Protein AF-A0A526XTM2-F1 (afdb_monomer_lite)

pLDDT: mean 96.22, std 3.72, range [73.56, 98.88]

Radius of gyration: 14.67 Å; chains: 1; bounding box: 30×28×44 Å

Secondary structure (DSSP, 8-state):
-HHHHH-S--TT-EEEEE---TTTHHHHHHHHHHTT-EEEEE-TT-TTHHHHHTT-SEEEE-S--TT-B-GGGSPTT-EEEE---EEEE-GGG-TT-EEEE-SB---

Foldseek 3Di:
DVCVLPNQQLAAFEEEQEDDDPVPRVVVQVVSVVSNYNYDYHYPPDPPQLCSLLRGLEYEYDHQAFQQAEPSSHHVNHHYHFPHWYWDDDCVVPPPDIDTGTNHPDD

Sequence (107 aa):
LIERVRGKDLSGLNAVVVGRSNIVGKPMANLLLAANCTVTIAHSRTKDLAALARTADILVAAVGRPEMVRGDWIKPGATVIDVGINRIAAPEKGEGKTRLVGDVAYA

Structure (mmCIF, N/CA/C/O backbone):
data_AF-A0A526XTM2-F1
#
_entry.id   AF-A0A526XTM2-F1
#
loop_
_atom_site.group_PDB
_atom_site.id
_atom_site.type_symbol
_atom_site.label_atom_id
_atom_site.label_alt_id
_atom_site.label_comp_id
_atom_site.label_asym_id
_atom_site.label_entity_id
_atom_site.label_seq_id
_atom_site.pdbx_PDB_ins_code
_atom_site.Cartn_x
_atom_site.Cartn_y
_atom_site.Cartn_z
_atom_site.occupancy
_atom_site.B_iso_or_equiv
_atom_site.auth_seq_id
_atom_site.auth_comp_id
_atom_site.auth_asym_id
_atom_site.auth_atom_id
_atom_site.pdbx_PDB_model_num
ATOM 1 N N . LEU A 1 1 ? -5.872 13.242 -1.719 1.00 81.88 1 LEU A N 1
ATOM 2 C CA . LEU A 1 1 ? -6.368 12.328 -2.780 1.00 81.88 1 LEU A CA 1
ATOM 3 C C . LEU A 1 1 ? -7.390 11.350 -2.214 1.00 81.88 1 LEU A C 1
ATOM 5 O O . LEU A 1 1 ? -8.528 11.398 -2.649 1.00 81.88 1 LEU A O 1
ATOM 9 N N . ILE A 1 2 ? -7.011 10.540 -1.220 1.00 87.50 2 ILE A N 1
ATOM 10 C CA . ILE A 1 2 ? -7.882 9.532 -0.587 1.00 87.50 2 ILE A CA 1
ATOM 11 C C . ILE A 1 2 ? -9.204 10.138 -0.105 1.00 87.50 2 ILE A C 1
ATOM 13 O O . ILE A 1 2 ? -10.267 9.640 -0.458 1.00 87.50 2 ILE A O 1
ATOM 17 N N . GLU A 1 3 ? -9.142 11.267 0.604 1.00 88.50 3 GLU A N 1
ATOM 18 C CA . GLU A 1 3 ? -10.331 11.950 1.132 1.00 88.50 3 GLU A CA 1
ATOM 19 C C . GLU A 1 3 ? -11.328 12.386 0.050 1.00 88.50 3 GLU A C 1
ATOM 21 O O . GLU A 1 3 ? -12.527 12.460 0.294 1.00 88.50 3 GLU A O 1
ATOM 26 N N . ARG A 1 4 ? -10.854 12.655 -1.175 1.00 90.31 4 ARG A N 1
ATOM 27 C CA . ARG A 1 4 ? -11.739 13.015 -2.295 1.00 90.31 4 ARG A CA 1
ATOM 28 C C . ARG A 1 4 ? -12.551 11.818 -2.792 1.00 90.31 4 ARG A C 1
ATOM 30 O O . ARG A 1 4 ? -13.615 12.022 -3.356 1.00 90.31 4 ARG A O 1
ATOM 37 N N . VAL A 1 5 ? -12.042 10.600 -2.602 1.00 89.38 5 VAL A N 1
ATOM 38 C CA . VAL A 1 5 ? -12.681 9.349 -3.042 1.00 89.38 5 VAL A CA 1
ATOM 39 C C . VAL A 1 5 ? -13.528 8.736 -1.924 1.00 89.38 5 VAL A C 1
ATOM 41 O O . VAL A 1 5 ? -14.593 8.194 -2.191 1.00 89.38 5 VAL A O 1
ATOM 44 N N . ARG A 1 6 ? -13.061 8.809 -0.672 1.00 88.31 6 ARG A N 1
ATOM 45 C CA . ARG A 1 6 ? -13.674 8.123 0.482 1.00 88.31 6 ARG A CA 1
ATOM 46 C C . ARG A 1 6 ? -14.415 9.048 1.452 1.00 88.31 6 ARG A C 1
ATOM 48 O O . ARG A 1 6 ? -15.111 8.547 2.325 1.00 88.31 6 ARG A O 1
ATOM 55 N N . GLY A 1 7 ? -14.293 10.365 1.294 1.00 90.12 7 GLY A N 1
ATOM 56 C CA . GLY A 1 7 ? -14.773 11.353 2.261 1.00 90.12 7 GLY A CA 1
ATOM 57 C C . GLY A 1 7 ? -13.680 11.795 3.239 1.00 90.12 7 GLY A C 1
ATOM 58 O O . GLY A 1 7 ? -12.593 11.224 3.283 1.00 90.12 7 GLY A O 1
ATOM 59 N N . LYS A 1 8 ? -13.960 12.855 4.007 1.00 88.38 8 LYS A N 1
ATOM 60 C CA . LYS A 1 8 ? -12.985 13.463 4.933 1.00 88.38 8 LYS A CA 1
ATOM 61 C C . LYS A 1 8 ? -12.644 12.583 6.136 1.00 88.38 8 LYS A C 1
ATOM 63 O O . LYS A 1 8 ? -11.572 12.746 6.703 1.00 88.38 8 LYS A O 1
ATOM 68 N N . ASP A 1 9 ? -13.554 11.699 6.534 1.00 94.25 9 ASP A N 1
ATOM 69 C CA . ASP A 1 9 ? -13.335 10.799 7.658 1.00 94.25 9 ASP A CA 1
ATOM 70 C C . ASP A 1 9 ? -12.812 9.449 7.159 1.00 94.25 9 ASP A C 1
ATOM 72 O O . ASP A 1 9 ? -13.499 8.728 6.435 1.00 94.25 9 ASP A O 1
ATOM 76 N N . LEU A 1 10 ? -11.571 9.134 7.530 1.00 97.19 10 LEU A N 1
ATOM 77 C CA . LEU A 1 10 ? -10.915 7.860 7.229 1.00 97.19 10 LEU A CA 1
ATOM 78 C C . LEU A 1 10 ? -10.822 6.958 8.469 1.00 97.19 10 LEU A C 1
ATOM 80 O O . LEU A 1 10 ? -10.187 5.901 8.415 1.00 97.19 10 LEU A O 1
ATOM 84 N N . SER A 1 11 ? -11.443 7.365 9.578 1.00 98.00 11 SER A N 1
ATOM 85 C CA . SER A 1 11 ? -11.347 6.672 10.856 1.00 98.00 11 SER A CA 1
ATOM 86 C C . SER A 1 11 ? -11.851 5.234 10.748 1.00 98.00 11 SER A C 1
ATOM 88 O O . SER A 1 11 ? -12.894 4.955 10.158 1.00 98.00 11 SER A O 1
ATOM 90 N N . GLY A 1 12 ? -11.093 4.298 11.320 1.00 97.44 12 GLY A N 1
ATOM 91 C CA . GLY A 1 12 ? -11.455 2.880 11.368 1.00 97.44 12 GLY A CA 1
ATOM 92 C C . GLY A 1 12 ? -11.235 2.098 10.070 1.00 97.44 12 GLY A C 1
ATOM 93 O O . GLY A 1 12 ? -11.333 0.872 10.100 1.00 97.44 12 GLY A O 1
ATOM 94 N N . LEU A 1 13 ? -10.886 2.747 8.952 1.00 98.25 13 LEU A N 1
ATOM 95 C CA . LEU A 1 13 ? -10.557 2.030 7.718 1.00 98.25 13 LEU A CA 1
ATOM 96 C C . LEU A 1 13 ? -9.278 1.207 7.879 1.00 98.25 13 LEU A C 1
ATOM 98 O O . LEU A 1 13 ? -8.304 1.661 8.487 1.00 98.25 13 LEU A O 1
ATOM 102 N N . ASN A 1 14 ? -9.264 0.010 7.292 1.00 98.69 14 ASN A N 1
ATOM 103 C CA . ASN A 1 14 ? -8.074 -0.827 7.250 1.00 98.69 14 ASN A CA 1
ATOM 104 C C . ASN A 1 14 ? -7.180 -0.406 6.077 1.00 98.69 14 ASN A C 1
ATOM 106 O O . ASN A 1 14 ? -7.531 -0.599 4.909 1.00 98.69 14 ASN A O 1
ATOM 110 N N . ALA A 1 15 ? -6.014 0.157 6.378 1.00 98.69 15 ALA A N 1
ATOM 111 C CA . ALA A 1 15 ? -5.041 0.582 5.388 1.00 98.69 15 ALA A CA 1
ATOM 112 C C . ALA A 1 15 ? -3.816 -0.341 5.383 1.00 98.69 15 ALA A C 1
ATOM 114 O O . ALA A 1 15 ? -3.135 -0.512 6.395 1.00 98.69 15 ALA A O 1
ATOM 115 N N . VAL A 1 16 ? -3.493 -0.899 4.218 1.00 98.88 16 VAL A N 1
ATOM 116 C CA . VAL A 1 16 ? -2.297 -1.721 4.017 1.00 98.88 16 VAL A CA 1
ATOM 117 C C . VAL A 1 16 ? -1.311 -0.950 3.153 1.00 98.88 16 VAL A C 1
ATOM 119 O O . VAL A 1 16 ? -1.602 -0.596 2.012 1.00 98.88 16 VAL A O 1
ATOM 122 N N . VAL A 1 17 ? -0.117 -0.710 3.691 1.00 98.75 17 VAL A N 1
ATOM 123 C CA . VAL A 1 17 ? 0.989 -0.081 2.964 1.00 98.75 17 VAL A CA 1
ATOM 124 C C . VAL A 1 17 ? 2.010 -1.151 2.611 1.00 98.75 17 VAL A C 1
ATOM 126 O O . VAL A 1 17 ? 2.719 -1.662 3.477 1.00 98.75 17 VAL A O 1
ATOM 129 N N . VAL A 1 18 ? 2.091 -1.507 1.333 1.00 98.44 18 VAL A N 1
ATOM 130 C CA . VAL A 1 18 ? 3.069 -2.465 0.820 1.00 98.44 18 VAL A CA 1
ATOM 131 C C . VAL A 1 18 ? 4.337 -1.709 0.446 1.00 98.44 18 VAL A C 1
ATOM 133 O O . VAL A 1 18 ? 4.421 -1.080 -0.605 1.00 98.44 18 VAL A O 1
ATOM 136 N N . GLY A 1 19 ? 5.334 -1.769 1.326 1.00 97.81 19 GLY A N 1
ATOM 137 C CA . GLY A 1 19 ? 6.579 -1.018 1.203 1.00 97.81 19 GLY A CA 1
ATOM 138 C C . GLY A 1 19 ? 6.884 -0.223 2.470 1.00 97.81 19 GLY A C 1
ATOM 139 O O . GLY A 1 19 ? 6.011 0.372 3.089 1.00 97.81 19 GLY A O 1
ATOM 140 N N . ARG A 1 20 ? 8.161 -0.198 2.869 1.00 97.44 20 ARG A N 1
ATOM 141 C CA . ARG A 1 20 ? 8.626 0.454 4.111 1.00 97.44 20 ARG A CA 1
ATOM 142 C C . ARG A 1 20 ? 9.848 1.346 3.905 1.00 97.44 20 ARG A C 1
ATOM 144 O O . ARG A 1 20 ? 10.719 1.436 4.772 1.00 97.44 20 ARG A O 1
ATOM 151 N N . SER A 1 21 ? 9.945 1.958 2.726 1.00 97.19 21 SER A N 1
ATOM 152 C CA . SER A 1 21 ? 10.997 2.929 2.427 1.00 97.19 21 SER A CA 1
ATOM 153 C C . SER A 1 21 ? 10.861 4.170 3.314 1.00 97.19 21 SER A C 1
ATOM 155 O O . SER A 1 21 ? 9.777 4.481 3.814 1.00 97.19 21 SER A O 1
ATOM 157 N N . ASN A 1 22 ? 11.967 4.891 3.504 1.00 97.44 22 ASN A N 1
ATOM 158 C CA . ASN A 1 22 ? 11.961 6.147 4.257 1.00 97.44 22 ASN A CA 1
ATOM 159 C C . ASN A 1 22 ? 11.300 7.295 3.474 1.00 97.44 22 ASN A C 1
ATOM 161 O O . ASN A 1 22 ? 10.855 8.254 4.088 1.00 97.44 22 ASN A O 1
ATOM 165 N N . ILE A 1 23 ? 11.231 7.189 2.142 1.00 95.62 23 ILE A N 1
ATOM 166 C CA . ILE A 1 23 ? 10.720 8.252 1.261 1.00 95.62 23 ILE A CA 1
ATOM 167 C C . ILE A 1 23 ? 9.196 8.168 1.102 1.00 95.62 23 ILE A C 1
ATOM 169 O O . ILE A 1 23 ? 8.537 9.196 1.028 1.00 95.62 23 ILE A O 1
ATOM 173 N N . VAL A 1 24 ? 8.629 6.955 1.063 1.00 96.81 24 VAL A N 1
ATOM 174 C CA . VAL A 1 24 ? 7.199 6.759 0.764 1.00 96.81 24 VAL A CA 1
ATOM 175 C C . VAL A 1 24 ? 6.510 5.909 1.822 1.00 96.81 24 VAL A C 1
ATOM 177 O O . VAL A 1 24 ? 5.603 6.390 2.493 1.00 96.81 24 VAL A O 1
ATOM 180 N N . GLY A 1 25 ? 6.936 4.654 1.999 1.00 97.38 25 GLY A N 1
ATOM 181 C CA . GLY A 1 25 ? 6.166 3.670 2.766 1.00 97.38 25 GLY A CA 1
ATOM 182 C C . GLY A 1 25 ? 5.921 4.074 4.223 1.00 97.38 25 GLY A C 1
ATOM 183 O O . GLY A 1 25 ? 4.780 4.125 4.675 1.00 97.38 25 GLY A O 1
ATOM 184 N N . LYS A 1 26 ? 6.987 4.421 4.957 1.00 98.25 26 LYS A N 1
ATOM 185 C CA . LYS A 1 26 ? 6.867 4.844 6.364 1.00 98.25 26 LYS A CA 1
ATOM 186 C C . LYS A 1 26 ? 6.121 6.181 6.519 1.00 98.25 26 LYS A C 1
ATOM 188 O O . LYS A 1 26 ? 5.203 6.219 7.336 1.00 98.25 26 LYS A O 1
ATOM 193 N N . PRO A 1 27 ? 6.436 7.250 5.753 1.00 98.19 27 PRO A N 1
ATOM 194 C CA . PRO A 1 27 ? 5.644 8.479 5.801 1.00 98.19 27 PRO A CA 1
ATOM 195 C C . PRO A 1 27 ? 4.153 8.254 5.528 1.00 98.19 27 PRO A C 1
ATOM 197 O O . PRO A 1 27 ? 3.320 8.756 6.276 1.00 98.19 27 PRO A O 1
ATOM 200 N N . MET A 1 28 ? 3.804 7.457 4.512 1.00 98.06 28 MET A N 1
ATOM 201 C CA . MET A 1 28 ? 2.404 7.204 4.162 1.00 98.06 28 MET A CA 1
ATOM 202 C C . MET A 1 28 ? 1.659 6.455 5.270 1.00 98.06 28 MET A C 1
ATOM 204 O O . MET A 1 28 ? 0.528 6.811 5.596 1.00 98.06 28 MET A O 1
ATOM 208 N N . ALA A 1 29 ? 2.300 5.459 5.887 1.00 98.44 29 ALA A N 1
ATOM 209 C CA . ALA A 1 29 ? 1.730 4.751 7.028 1.00 98.44 29 ALA A CA 1
ATOM 210 C C . ALA A 1 29 ? 1.439 5.698 8.204 1.00 98.44 29 ALA A C 1
ATOM 212 O O . ALA A 1 29 ? 0.358 5.637 8.784 1.00 98.44 29 ALA A O 1
ATOM 213 N N . ASN A 1 30 ? 2.360 6.618 8.507 1.00 98.50 30 ASN A N 1
ATOM 214 C CA . ASN A 1 30 ? 2.174 7.602 9.574 1.00 98.50 30 ASN A CA 1
ATOM 215 C C . ASN A 1 30 ? 1.039 8.592 9.268 1.00 98.50 30 ASN A C 1
ATOM 217 O O . ASN A 1 30 ? 0.281 8.935 10.169 1.00 98.50 30 ASN A O 1
ATOM 221 N N . LEU A 1 31 ? 0.895 9.032 8.013 1.00 97.69 31 LEU A N 1
ATOM 222 C CA . LEU A 1 31 ? -0.199 9.921 7.604 1.00 97.69 31 LEU A CA 1
ATOM 223 C C . LEU A 1 31 ? -1.568 9.236 7.716 1.00 97.69 31 LEU A C 1
ATOM 225 O O . LEU A 1 31 ? -2.518 9.846 8.193 1.00 97.69 31 LEU A O 1
ATOM 229 N N . LEU A 1 32 ? -1.666 7.965 7.315 1.00 98.12 32 LEU A N 1
ATOM 230 C CA . LEU A 1 32 ? -2.898 7.178 7.450 1.00 98.12 32 LEU A CA 1
ATOM 231 C C . LEU A 1 32 ? -3.247 6.930 8.919 1.00 98.12 32 LEU A C 1
ATOM 233 O O . LEU A 1 32 ? -4.408 7.042 9.303 1.00 98.12 32 LEU A O 1
ATOM 237 N N . LEU A 1 33 ? -2.240 6.650 9.749 1.00 98.50 33 LEU A N 1
ATOM 238 C CA . LEU A 1 33 ? -2.421 6.490 11.189 1.00 98.50 33 LEU A CA 1
ATOM 239 C C . LEU A 1 33 ? -2.905 7.793 11.837 1.00 98.50 33 LEU A C 1
ATOM 241 O O . LEU A 1 33 ? -3.836 7.767 12.634 1.00 98.50 33 LEU A O 1
ATOM 245 N N . ALA A 1 34 ? -2.318 8.935 11.464 1.00 98.06 34 ALA A N 1
ATOM 246 C CA . ALA A 1 34 ? -2.756 10.251 11.930 1.00 98.06 34 ALA A CA 1
ATOM 247 C C . ALA A 1 34 ? -4.194 10.589 11.494 1.00 98.06 34 ALA A C 1
ATOM 249 O O . ALA A 1 34 ? -4.876 11.349 12.173 1.00 98.06 34 ALA A O 1
ATOM 250 N N . ALA A 1 35 ? -4.666 9.995 10.395 1.00 97.31 35 ALA A N 1
ATOM 251 C CA . ALA A 1 35 ? -6.050 10.066 9.935 1.00 97.31 35 ALA A CA 1
ATOM 252 C C . ALA A 1 35 ? -6.961 8.984 10.560 1.00 97.31 35 ALA A C 1
ATOM 254 O O . ALA A 1 35 ? -8.037 8.711 10.032 1.00 97.31 35 ALA A O 1
ATOM 255 N N . ASN A 1 36 ? -6.536 8.359 11.667 1.00 98.25 36 ASN A N 1
ATOM 256 C CA . ASN A 1 36 ? -7.263 7.338 12.433 1.00 98.25 36 ASN A CA 1
ATOM 257 C C . ASN A 1 36 ? -7.556 6.023 11.682 1.00 98.25 36 ASN A C 1
ATOM 259 O O . ASN A 1 36 ? -8.446 5.265 12.080 1.00 98.25 36 ASN A O 1
ATOM 263 N N . CYS A 1 37 ? -6.820 5.710 10.614 1.00 98.62 37 CYS A N 1
ATOM 264 C CA . CYS A 1 37 ? -6.889 4.383 9.999 1.00 98.62 37 CYS A CA 1
ATOM 265 C C . CYS A 1 37 ? -6.246 3.323 10.913 1.00 98.62 37 CYS A C 1
ATOM 267 O O . CYS A 1 37 ? -5.275 3.597 11.620 1.00 98.62 37 CYS A O 1
ATOM 269 N N . THR A 1 38 ? -6.705 2.073 10.815 1.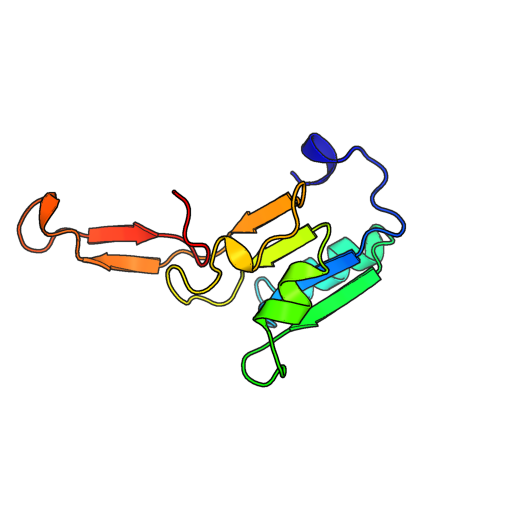00 98.75 38 THR A N 1
ATOM 270 C CA . THR A 1 38 ? -5.919 0.919 11.279 1.00 98.75 38 THR A CA 1
ATOM 271 C C . THR A 1 38 ? -4.890 0.592 10.205 1.00 98.75 38 THR A C 1
ATOM 273 O O . THR A 1 38 ? -5.264 0.262 9.083 1.00 98.75 38 THR A O 1
ATOM 276 N N . VAL A 1 39 ? -3.596 0.713 10.512 1.00 98.75 39 VAL A N 1
ATOM 277 C CA . VAL A 1 39 ? -2.531 0.624 9.499 1.00 98.75 39 VAL A CA 1
ATOM 278 C C . VAL A 1 39 ? -1.680 -0.629 9.676 1.00 98.75 39 VAL A C 1
ATOM 280 O O . VAL A 1 39 ? -1.111 -0.857 10.741 1.00 98.75 39 VAL A O 1
ATOM 283 N N . THR A 1 40 ? -1.506 -1.393 8.595 1.00 98.81 40 THR A N 1
ATOM 284 C CA . THR A 1 40 ? -0.528 -2.486 8.505 1.00 98.81 40 THR A CA 1
ATOM 285 C C . THR A 1 40 ? 0.548 -2.159 7.472 1.00 98.81 40 THR A C 1
ATOM 287 O O . THR A 1 40 ? 0.247 -1.903 6.307 1.00 98.81 40 THR A O 1
ATOM 290 N N . ILE A 1 41 ? 1.823 -2.215 7.871 1.00 98.62 41 ILE A N 1
ATOM 291 C CA . ILE A 1 41 ? 2.961 -2.064 6.951 1.00 98.62 41 ILE A CA 1
ATOM 292 C C . ILE A 1 41 ? 3.456 -3.448 6.527 1.00 98.62 41 ILE A C 1
ATOM 294 O O . ILE A 1 41 ? 3.968 -4.214 7.344 1.00 98.62 41 ILE A O 1
ATOM 298 N N . ALA A 1 42 ? 3.362 -3.748 5.236 1.00 98.50 42 ALA A N 1
ATOM 299 C CA . ALA A 1 42 ? 3.851 -4.979 4.634 1.00 98.50 42 ALA A CA 1
ATOM 300 C C . ALA A 1 42 ? 5.185 -4.772 3.895 1.00 98.50 42 ALA A C 1
ATOM 302 O O . ALA A 1 42 ? 5.563 -3.660 3.519 1.00 98.50 42 ALA A O 1
ATOM 303 N N . HIS A 1 43 ? 5.940 -5.850 3.695 1.00 97.88 43 HIS A N 1
ATOM 304 C CA . HIS A 1 43 ? 7.252 -5.827 3.046 1.00 97.88 43 HIS A CA 1
ATOM 305 C C . HIS A 1 43 ? 7.621 -7.197 2.461 1.00 97.88 43 HIS A C 1
ATOM 307 O O . HIS A 1 43 ? 6.890 -8.170 2.596 1.00 97.88 43 HIS A O 1
ATOM 313 N N . SER A 1 44 ? 8.817 -7.313 1.881 1.00 96.44 44 SER A N 1
ATOM 314 C CA . SER A 1 44 ? 9.331 -8.529 1.221 1.00 96.44 44 SER A CA 1
ATOM 315 C C . SER A 1 44 ? 9.432 -9.795 2.087 1.00 96.44 44 SER A C 1
ATOM 317 O O . SER A 1 44 ? 9.786 -10.850 1.578 1.00 96.44 44 SER A O 1
ATOM 319 N N . ARG A 1 45 ? 9.158 -9.705 3.393 1.00 97.69 45 ARG A N 1
ATOM 320 C CA . ARG A 1 45 ? 9.141 -10.849 4.326 1.00 97.69 45 ARG A CA 1
ATOM 321 C C . ARG A 1 45 ? 7.760 -11.079 4.947 1.00 97.69 45 ARG A C 1
ATOM 323 O O . ARG A 1 45 ? 7.622 -11.929 5.820 1.00 97.69 45 ARG A O 1
ATOM 330 N N . THR A 1 46 ? 6.759 -10.301 4.545 1.00 98.31 46 THR A N 1
ATOM 331 C CA . THR A 1 46 ? 5.372 -10.508 4.953 1.00 98.31 46 THR A CA 1
ATOM 332 C C . THR A 1 46 ? 4.881 -11.813 4.340 1.00 98.31 46 THR A C 1
ATOM 334 O O . THR A 1 46 ? 5.011 -12.026 3.135 1.00 98.31 46 THR A O 1
ATOM 337 N N . LYS A 1 47 ? 4.350 -12.700 5.181 1.00 98.31 47 LYS A N 1
ATOM 338 C CA . LYS A 1 47 ? 3.730 -13.948 4.731 1.00 98.31 47 LYS A CA 1
ATOM 339 C C . LYS A 1 47 ? 2.384 -13.637 4.089 1.00 98.31 47 LYS A C 1
ATOM 341 O O . LYS A 1 47 ? 1.666 -12.786 4.599 1.00 98.31 47 LYS A O 1
ATOM 346 N N . ASP A 1 48 ? 2.084 -14.339 2.998 1.00 97.44 48 ASP A N 1
ATOM 347 C CA . ASP A 1 48 ? 0.834 -14.213 2.241 1.00 97.44 48 ASP A CA 1
ATOM 348 C C . ASP A 1 48 ? 0.417 -12.753 1.990 1.00 97.44 48 ASP A C 1
ATOM 350 O O . ASP A 1 48 ? -0.617 -12.254 2.440 1.00 97.44 48 ASP A O 1
ATOM 354 N N . LEU A 1 49 ? 1.291 -12.037 1.280 1.00 98.06 49 LEU A N 1
ATOM 355 C CA . LEU A 1 49 ? 1.088 -10.625 0.979 1.00 98.06 49 LEU A CA 1
ATOM 356 C C . LEU A 1 49 ? -0.217 -10.373 0.203 1.00 98.06 49 LEU A C 1
ATOM 358 O O . LEU A 1 49 ? -0.856 -9.345 0.413 1.00 98.06 49 LEU A O 1
ATOM 362 N N . ALA A 1 50 ? -0.620 -11.320 -0.648 1.00 98.06 50 ALA A N 1
ATOM 363 C CA . ALA A 1 50 ? -1.856 -11.252 -1.417 1.00 98.06 50 ALA A CA 1
ATOM 364 C C . ALA A 1 50 ? -3.093 -11.297 -0.511 1.00 98.06 50 ALA A C 1
ATOM 366 O O . ALA A 1 50 ? -3.989 -10.467 -0.656 1.00 98.06 50 ALA A O 1
ATOM 367 N N . ALA A 1 51 ? -3.142 -12.228 0.452 1.00 98.50 51 ALA A N 1
ATOM 368 C CA . ALA A 1 51 ? -4.250 -12.287 1.400 1.00 98.50 51 ALA A CA 1
ATOM 369 C C . ALA A 1 51 ? -4.319 -11.039 2.281 1.00 98.50 51 ALA A C 1
ATOM 371 O O . ALA A 1 51 ? -5.410 -10.519 2.496 1.00 98.50 51 ALA A O 1
ATOM 372 N N . LEU A 1 52 ? -3.175 -10.515 2.735 1.00 98.62 52 LEU A N 1
ATOM 373 C CA . LEU A 1 52 ? -3.155 -9.274 3.506 1.00 98.62 52 LEU A CA 1
ATOM 374 C C . LEU A 1 52 ? -3.675 -8.088 2.683 1.00 98.62 52 LEU A C 1
ATOM 376 O O . LEU A 1 52 ? -4.517 -7.334 3.169 1.00 98.62 52 LEU A O 1
ATOM 380 N N . ALA A 1 53 ? -3.223 -7.940 1.435 1.00 98.44 53 ALA A N 1
ATOM 381 C CA . ALA A 1 53 ? -3.690 -6.885 0.536 1.00 98.44 53 ALA A CA 1
ATOM 382 C C . ALA A 1 53 ? -5.215 -6.940 0.316 1.00 98.44 53 ALA A C 1
ATOM 384 O O . ALA A 1 53 ? -5.865 -5.895 0.344 1.00 98.44 53 ALA A O 1
ATOM 385 N N . ARG A 1 54 ? -5.806 -8.144 0.234 1.00 98.50 54 ARG A N 1
ATOM 386 C CA . ARG A 1 54 ? -7.265 -8.343 0.104 1.00 98.50 54 ARG A CA 1
ATOM 387 C C . ARG A 1 54 ? -8.078 -7.857 1.303 1.00 98.50 54 ARG A C 1
ATOM 389 O O . ARG A 1 54 ? -9.294 -7.727 1.195 1.00 98.50 54 ARG A O 1
ATOM 396 N N . THR A 1 55 ? -7.447 -7.590 2.445 1.00 98.50 55 THR A N 1
ATOM 397 C CA . THR A 1 55 ? -8.143 -7.038 3.618 1.00 98.50 55 THR A CA 1
ATOM 398 C C . THR A 1 55 ? -8.289 -5.516 3.566 1.00 98.50 55 THR A C 1
ATOM 400 O O . THR A 1 55 ? -9.073 -4.955 4.333 1.00 98.50 55 THR A O 1
ATOM 403 N N . ALA A 1 56 ? -7.538 -4.841 2.692 1.00 98.56 56 ALA A N 1
ATOM 404 C CA . ALA A 1 56 ? -7.368 -3.397 2.717 1.00 98.56 56 ALA A CA 1
ATOM 405 C C . ALA A 1 56 ? -8.574 -2.651 2.127 1.00 98.56 56 ALA A C 1
ATOM 407 O O . ALA A 1 56 ? -8.975 -2.901 0.993 1.00 98.56 56 ALA A O 1
ATOM 408 N N . ASP A 1 57 ? -9.105 -1.676 2.864 1.00 98.25 57 ASP A N 1
ATOM 409 C CA . ASP A 1 57 ? -9.972 -0.628 2.310 1.00 98.25 5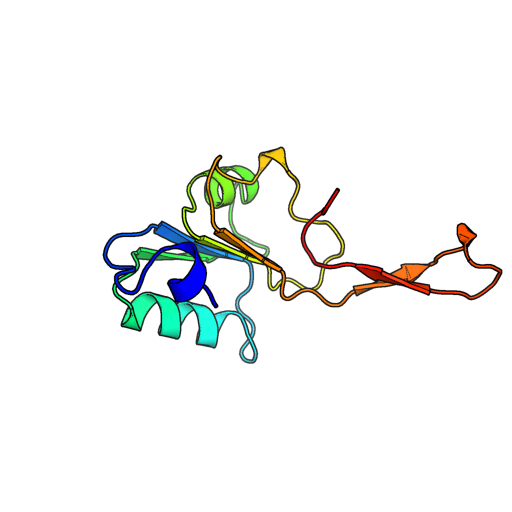7 ASP A CA 1
ATOM 410 C C . ASP A 1 57 ? -9.151 0.407 1.529 1.00 98.25 57 ASP A C 1
ATOM 412 O O . ASP A 1 57 ? -9.627 0.989 0.553 1.00 98.25 57 ASP A O 1
ATOM 416 N N . ILE A 1 58 ? -7.907 0.632 1.968 1.00 98.50 58 ILE A N 1
ATOM 417 C CA . ILE A 1 58 ? -6.916 1.482 1.307 1.00 98.50 58 ILE A CA 1
ATOM 418 C C . ILE A 1 58 ? -5.640 0.663 1.110 1.00 98.50 58 ILE A C 1
ATOM 420 O O . ILE A 1 58 ? -4.986 0.294 2.084 1.00 98.50 58 ILE A O 1
ATOM 424 N N . LEU A 1 59 ? -5.257 0.411 -0.139 1.00 98.56 59 LEU A N 1
ATOM 425 C CA . LEU A 1 59 ? -4.017 -0.284 -0.481 1.00 98.56 59 LEU A CA 1
ATOM 426 C C . LEU A 1 59 ? -3.020 0.700 -1.093 1.00 98.56 59 LEU A C 1
ATOM 428 O O . LEU A 1 59 ? -3.272 1.258 -2.158 1.00 98.56 59 LEU A O 1
ATOM 432 N N . VAL A 1 60 ? -1.871 0.893 -0.448 1.00 98.56 60 VAL A N 1
ATOM 433 C CA . VAL A 1 60 ? -0.760 1.684 -0.998 1.00 98.56 60 VAL A CA 1
ATOM 434 C C . VAL A 1 60 ? 0.327 0.738 -1.496 1.00 98.56 60 VAL A C 1
ATOM 436 O O . VAL A 1 60 ? 0.941 0.036 -0.693 1.00 98.56 60 VAL A O 1
ATOM 439 N N . ALA A 1 61 ? 0.595 0.733 -2.800 1.00 98.19 61 ALA A N 1
ATOM 440 C CA . ALA A 1 61 ? 1.679 -0.029 -3.413 1.00 98.19 61 ALA A CA 1
ATOM 441 C C . ALA A 1 61 ? 2.902 0.881 -3.620 1.00 98.19 61 ALA A C 1
ATOM 443 O O . ALA A 1 61 ? 2.861 1.819 -4.412 1.00 98.19 61 ALA A O 1
ATOM 444 N N . ALA A 1 62 ? 3.971 0.636 -2.859 1.00 97.38 62 ALA A N 1
ATOM 445 C CA . ALA A 1 62 ? 5.201 1.431 -2.863 1.00 97.38 62 ALA A CA 1
ATOM 446 C C . ALA A 1 62 ? 6.442 0.524 -2.755 1.00 97.38 62 ALA A C 1
ATOM 448 O O . ALA A 1 62 ? 7.274 0.660 -1.848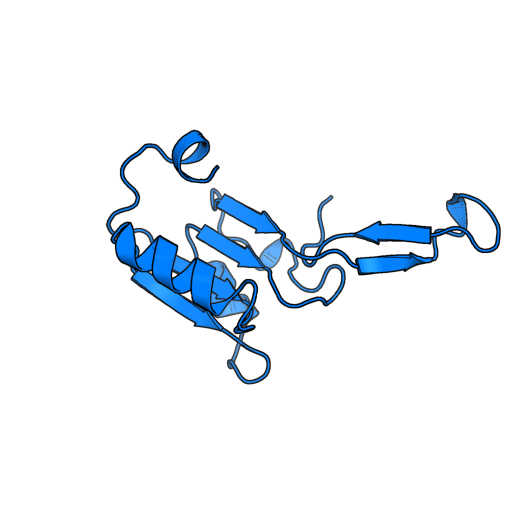 1.00 97.38 62 ALA A O 1
ATOM 449 N N . VAL A 1 63 ? 6.537 -0.445 -3.666 1.00 95.56 63 VAL A N 1
ATOM 450 C CA . VAL A 1 63 ? 7.557 -1.503 -3.686 1.00 95.56 63 VAL A CA 1
ATOM 451 C C . VAL A 1 63 ? 8.608 -1.345 -4.779 1.00 95.56 63 VAL A C 1
ATOM 453 O O . VAL A 1 63 ? 9.689 -1.916 -4.624 1.00 95.56 63 VAL A O 1
ATOM 456 N N . GLY A 1 64 ? 8.329 -0.598 -5.852 1.00 95.44 64 GLY A N 1
ATOM 457 C CA . GLY A 1 64 ? 9.236 -0.482 -7.002 1.00 95.44 64 GLY A CA 1
ATOM 458 C C . GLY A 1 64 ? 9.408 -1.814 -7.736 1.00 95.44 64 GLY A C 1
ATOM 459 O O . GLY A 1 64 ? 10.524 -2.226 -8.061 1.00 95.44 64 GLY A O 1
ATOM 460 N N . ARG A 1 65 ? 8.304 -2.548 -7.902 1.00 96.38 65 ARG A N 1
ATOM 461 C CA . ARG A 1 65 ? 8.244 -3.832 -8.602 1.00 96.38 65 ARG A CA 1
ATOM 462 C C . ARG A 1 65 ? 7.081 -3.777 -9.589 1.00 96.38 65 ARG A C 1
ATOM 464 O O . ARG A 1 65 ? 5.939 -3.800 -9.134 1.00 96.38 65 ARG A O 1
ATOM 471 N N . PRO A 1 66 ? 7.358 -3.739 -10.906 1.00 97.19 66 PRO A N 1
ATOM 472 C CA . PRO A 1 66 ? 6.332 -3.518 -11.915 1.00 97.19 66 PRO A CA 1
ATOM 473 C C . PRO A 1 66 ? 5.230 -4.567 -11.815 1.00 97.19 66 PRO A C 1
ATOM 475 O O . PRO A 1 66 ? 5.522 -5.764 -11.808 1.00 97.19 66 PRO A O 1
ATOM 478 N N . GLU A 1 67 ? 3.983 -4.100 -11.750 1.00 96.88 67 GLU A N 1
ATOM 479 C CA . GLU A 1 67 ? 2.772 -4.926 -11.842 1.00 96.88 67 GLU A CA 1
ATOM 480 C C . GLU A 1 67 ? 2.719 -6.095 -10.829 1.00 96.88 67 GLU A C 1
ATOM 482 O O . GLU A 1 67 ? 2.073 -7.116 -11.072 1.00 96.88 67 GLU A O 1
ATOM 487 N N . MET A 1 68 ? 3.410 -5.974 -9.688 1.00 97.25 68 MET A N 1
ATOM 488 C CA . MET A 1 68 ? 3.462 -7.008 -8.650 1.00 97.25 68 MET A CA 1
ATOM 489 C C . MET A 1 68 ? 2.092 -7.242 -8.006 1.00 97.25 68 MET A C 1
ATOM 491 O O . MET A 1 68 ? 1.712 -8.388 -7.767 1.00 97.25 68 MET A O 1
ATOM 495 N N . VAL A 1 69 ? 1.365 -6.163 -7.705 1.00 97.75 69 VAL A N 1
ATOM 496 C CA . VAL A 1 69 ? 0.027 -6.230 -7.114 1.00 97.75 69 VAL A CA 1
ATOM 497 C C . VAL A 1 69 ? -0.973 -6.541 -8.223 1.00 97.75 69 VAL A C 1
ATOM 499 O O . VAL A 1 69 ? -1.152 -5.754 -9.153 1.00 97.75 69 VAL A O 1
ATOM 502 N N . ARG A 1 70 ? -1.611 -7.707 -8.135 1.00 97.62 70 ARG A N 1
ATOM 503 C CA . ARG A 1 70 ? -2.577 -8.196 -9.127 1.00 97.62 70 ARG A CA 1
ATOM 504 C C . ARG A 1 70 ? -4.008 -7.815 -8.750 1.00 97.62 70 ARG A C 1
ATOM 506 O O . ARG A 1 70 ? -4.290 -7.509 -7.594 1.00 97.62 70 ARG A O 1
ATOM 513 N N . GLY A 1 71 ? -4.920 -7.853 -9.722 1.00 96.88 71 GLY A N 1
ATOM 514 C CA . GLY A 1 71 ? -6.327 -7.490 -9.514 1.00 96.88 71 GLY A CA 1
ATOM 515 C C . GLY A 1 71 ? -7.021 -8.316 -8.424 1.00 96.88 71 GLY A C 1
ATOM 516 O O . GLY A 1 71 ? -7.770 -7.772 -7.621 1.00 96.88 71 GLY A O 1
ATOM 517 N N . ASP A 1 72 ? -6.700 -9.606 -8.317 1.00 97.19 72 ASP A N 1
ATOM 518 C CA . ASP A 1 72 ? -7.232 -10.525 -7.300 1.00 97.19 72 ASP A CA 1
ATOM 519 C C . ASP A 1 72 ? -6.676 -10.279 -5.882 1.00 97.19 72 ASP A C 1
ATOM 521 O O . ASP A 1 72 ? -7.098 -10.924 -4.919 1.00 97.19 72 ASP A O 1
ATOM 525 N N . TRP A 1 73 ? -5.722 -9.356 -5.727 1.00 97.88 73 TRP A N 1
ATOM 526 C CA . TRP A 1 73 ? -5.226 -8.906 -4.424 1.00 97.88 73 TRP A CA 1
ATOM 527 C C . TRP A 1 73 ? -6.066 -7.754 -3.869 1.00 97.88 73 TRP A C 1
ATOM 529 O O . TRP A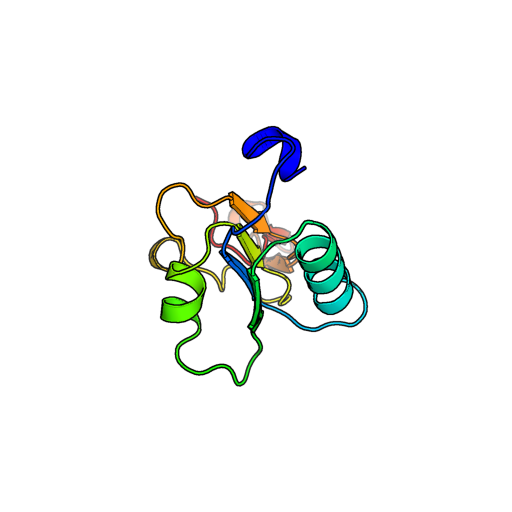 1 73 ? -5.937 -7.415 -2.696 1.00 97.88 73 TRP A O 1
ATOM 539 N N . ILE A 1 74 ? -6.894 -7.124 -4.703 1.00 98.00 74 ILE A N 1
ATOM 540 C CA . ILE A 1 74 ? -7.601 -5.892 -4.370 1.00 98.00 74 ILE A CA 1
ATOM 541 C C . ILE A 1 74 ? -8.997 -6.245 -3.857 1.00 98.00 74 ILE A C 1
ATOM 543 O O . ILE A 1 74 ? -9.780 -6.917 -4.529 1.00 98.00 74 ILE A O 1
ATOM 547 N N . LYS A 1 75 ? -9.326 -5.767 -2.655 1.00 98.06 75 LYS A N 1
ATOM 548 C CA . LYS A 1 75 ? -10.685 -5.856 -2.116 1.00 98.06 75 LYS A CA 1
ATOM 549 C C . LYS A 1 75 ? -11.655 -5.086 -3.030 1.00 98.06 75 LYS A C 1
ATOM 551 O O . LYS A 1 75 ? -11.366 -3.935 -3.369 1.00 98.06 75 LYS A O 1
ATOM 556 N N . PRO A 1 76 ? -12.821 -5.648 -3.393 1.00 96.69 76 PRO A N 1
ATOM 557 C CA . PRO A 1 76 ? -13.838 -4.898 -4.125 1.00 96.69 76 PRO A CA 1
ATOM 558 C C . PRO A 1 76 ? -14.202 -3.589 -3.408 1.00 96.69 76 PRO A C 1
ATOM 560 O O . PRO A 1 76 ? -14.509 -3.589 -2.216 1.00 96.69 76 PRO A O 1
ATOM 563 N N . GLY A 1 77 ? -14.148 -2.469 -4.135 1.00 94.75 77 GLY A N 1
ATOM 564 C CA . GLY A 1 77 ? -14.417 -1.131 -3.593 1.00 94.75 77 GLY A CA 1
ATOM 565 C C . GLY A 1 77 ? -13.262 -0.484 -2.816 1.00 94.75 77 GLY A C 1
ATOM 566 O O . GLY A 1 77 ? -13.460 0.588 -2.241 1.00 94.75 77 GLY A O 1
ATOM 567 N N . ALA A 1 78 ? -12.073 -1.096 -2.787 1.00 97.00 78 ALA A N 1
ATOM 568 C CA . ALA A 1 78 ? -10.892 -0.485 -2.184 1.00 97.00 78 ALA A CA 1
ATOM 569 C C . ALA A 1 78 ? -10.376 0.716 -2.981 1.00 97.00 78 ALA A C 1
ATOM 571 O O . ALA A 1 78 ? -10.405 0.743 -4.213 1.00 97.00 78 ALA A O 1
ATOM 572 N N . THR A 1 79 ? -9.805 1.676 -2.259 1.00 97.31 79 THR A N 1
ATOM 573 C CA . THR A 1 79 ? -8.981 2.729 -2.852 1.00 97.31 79 THR A CA 1
ATOM 574 C C . THR A 1 79 ? -7.554 2.217 -3.003 1.00 97.31 79 THR A C 1
ATOM 576 O O . THR A 1 79 ? -6.896 1.906 -2.010 1.00 97.31 79 THR A O 1
ATOM 579 N N . VAL A 1 80 ? -7.046 2.174 -4.234 1.00 97.62 80 VAL A N 1
ATOM 580 C CA . VAL A 1 80 ? -5.668 1.757 -4.528 1.00 97.62 80 VAL A CA 1
ATOM 581 C C . VAL A 1 80 ? -4.824 2.974 -4.895 1.00 97.62 80 VAL A C 1
ATOM 583 O O . VAL A 1 80 ? -5.219 3.783 -5.732 1.00 97.62 80 VAL A O 1
ATOM 586 N N . ILE A 1 81 ? -3.661 3.110 -4.259 1.00 97.38 81 ILE A N 1
ATOM 587 C CA . ILE A 1 81 ? -2.668 4.145 -4.553 1.00 97.38 81 ILE A CA 1
ATOM 588 C C . ILE A 1 81 ? -1.414 3.454 -5.060 1.00 97.38 81 ILE A C 1
ATOM 590 O O . ILE A 1 81 ? -0.685 2.828 -4.289 1.00 97.38 81 ILE A O 1
ATOM 594 N N . ASP A 1 82 ? -1.170 3.586 -6.356 1.00 97.62 82 ASP A N 1
ATOM 595 C CA . ASP A 1 82 ? 0.040 3.090 -6.990 1.00 97.62 82 ASP A CA 1
ATOM 596 C C . ASP A 1 82 ? 1.114 4.182 -6.996 1.00 97.62 82 ASP A C 1
ATOM 598 O O . ASP A 1 82 ? 0.963 5.215 -7.650 1.00 97.62 82 ASP A O 1
ATOM 602 N N . VAL A 1 83 ? 2.176 3.976 -6.218 1.00 96.25 83 VAL A N 1
ATOM 603 C CA . VAL A 1 83 ? 3.323 4.894 -6.139 1.00 96.25 83 VAL A CA 1
ATOM 604 C C . VAL A 1 83 ? 4.479 4.421 -7.026 1.00 96.25 83 VAL A C 1
ATOM 606 O O . VAL A 1 83 ? 5.456 5.149 -7.213 1.00 96.25 83 VAL A O 1
ATOM 609 N N . GLY A 1 84 ? 4.395 3.205 -7.568 1.00 94.81 84 GLY A N 1
ATOM 610 C CA . GLY A 1 84 ? 5.431 2.627 -8.405 1.00 94.81 84 GLY A CA 1
ATOM 611 C C . GLY A 1 84 ? 5.666 3.455 -9.662 1.00 94.81 84 GLY A C 1
ATOM 612 O O . GLY A 1 84 ? 4.736 3.853 -10.357 1.00 94.81 84 GLY A O 1
ATOM 613 N N . ILE A 1 85 ? 6.934 3.695 -9.985 1.00 96.56 85 ILE A N 1
ATOM 614 C CA . ILE A 1 85 ? 7.340 4.261 -11.272 1.00 96.56 85 ILE A CA 1
ATOM 615 C C . ILE A 1 85 ? 8.421 3.344 -11.824 1.00 96.56 85 ILE A C 1
ATOM 617 O O . ILE A 1 85 ? 9.608 3.498 -11.539 1.00 96.56 85 ILE A O 1
ATOM 621 N N . ASN A 1 86 ? 7.993 2.355 -12.598 1.00 96.56 86 ASN A N 1
ATOM 622 C CA . ASN A 1 86 ? 8.856 1.332 -13.164 1.00 96.56 86 ASN A CA 1
ATOM 623 C C . ASN A 1 86 ? 8.957 1.535 -14.678 1.00 96.56 86 ASN A C 1
ATOM 625 O O . ASN A 1 86 ? 7.948 1.691 -15.363 1.00 96.56 86 ASN A O 1
ATOM 629 N N . ARG A 1 87 ? 10.178 1.523 -15.219 1.00 96.25 87 ARG A N 1
ATOM 630 C CA . ARG A 1 87 ? 10.418 1.614 -16.663 1.00 96.25 87 ARG A CA 1
ATOM 631 C C . ARG A 1 87 ? 10.606 0.216 -17.232 1.00 96.25 87 ARG A C 1
ATOM 633 O O . ARG A 1 87 ? 11.519 -0.490 -16.818 1.00 96.25 87 ARG A O 1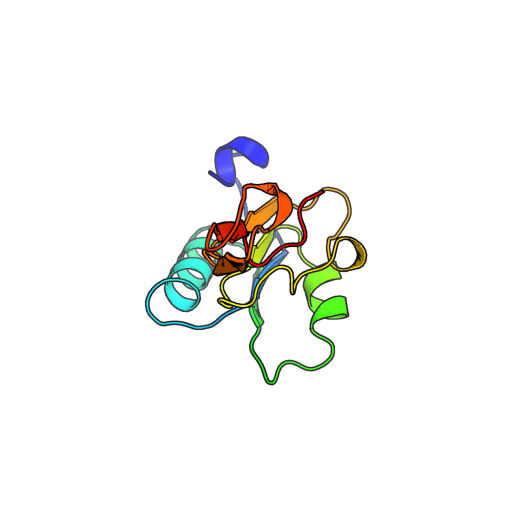
ATOM 640 N N . ILE A 1 88 ? 9.779 -0.152 -18.201 1.00 95.38 88 ILE A N 1
ATOM 641 C CA . ILE A 1 88 ? 9.863 -1.443 -18.894 1.00 95.38 88 ILE A CA 1
ATOM 642 C C . ILE A 1 88 ? 9.951 -1.239 -20.406 1.00 95.38 88 ILE A C 1
ATOM 644 O O . ILE A 1 88 ? 9.576 -0.180 -20.917 1.00 95.38 88 ILE A O 1
ATOM 648 N N . ALA A 1 89 ? 10.472 -2.240 -21.116 1.00 95.88 89 ALA A N 1
ATOM 649 C CA . ALA A 1 89 ? 10.540 -2.221 -22.573 1.00 95.88 89 ALA A CA 1
ATOM 650 C C . ALA A 1 89 ? 9.133 -2.116 -23.185 1.00 95.88 89 ALA A C 1
ATOM 652 O O . ALA A 1 89 ? 8.182 -2.711 -22.679 1.00 95.88 89 ALA A O 1
ATOM 653 N N . ALA A 1 90 ? 9.026 -1.341 -24.262 1.00 94.31 90 ALA A N 1
ATOM 654 C CA . ALA A 1 90 ? 7.799 -1.124 -25.021 1.00 94.31 90 ALA A CA 1
ATOM 655 C C . ALA A 1 90 ? 8.072 -1.360 -26.518 1.00 94.31 90 ALA A C 1
ATOM 657 O O . ALA A 1 90 ? 8.080 -0.396 -27.290 1.00 94.31 90 ALA A O 1
ATOM 658 N N . PRO A 1 91 ? 8.374 -2.608 -26.932 1.00 92.44 91 PRO A N 1
ATOM 659 C CA . PRO A 1 91 ? 8.687 -2.922 -28.326 1.00 92.44 91 PRO A CA 1
ATOM 660 C C . PRO A 1 91 ? 7.536 -2.568 -29.276 1.00 92.44 91 PRO A C 1
ATOM 662 O O . PRO A 1 91 ? 7.779 -2.214 -30.426 1.00 92.44 91 PRO A O 1
ATOM 665 N N . GLU A 1 92 ? 6.293 -2.556 -28.785 1.00 91.94 92 GLU A N 1
ATOM 666 C CA . GLU A 1 92 ? 5.112 -2.106 -29.524 1.00 91.94 92 GLU A CA 1
ATOM 667 C C . GLU A 1 92 ? 5.168 -0.622 -29.927 1.00 91.94 92 GLU A C 1
ATOM 669 O O . GLU A 1 92 ? 4.441 -0.195 -30.819 1.00 91.94 92 GLU A O 1
ATOM 674 N N . LYS A 1 93 ? 6.042 0.173 -29.293 1.00 91.50 93 LYS A N 1
ATOM 675 C CA . LYS A 1 93 ? 6.284 1.590 -29.611 1.00 91.50 93 LYS A CA 1
ATOM 676 C C . LYS A 1 93 ? 7.544 1.812 -30.458 1.00 91.50 93 LYS A C 1
ATOM 678 O O . LYS A 1 93 ? 7.855 2.961 -30.772 1.00 91.50 93 LYS A O 1
ATOM 683 N N . GLY A 1 94 ? 8.268 0.745 -30.804 1.00 94.00 94 GLY A N 1
ATOM 684 C CA . GLY A 1 94 ? 9.526 0.770 -31.553 1.00 94.00 94 GLY A CA 1
ATOM 685 C C . GLY A 1 94 ? 10.740 0.292 -30.749 1.00 94.00 94 GLY A C 1
ATOM 686 O O . GLY A 1 94 ? 10.713 0.189 -29.521 1.00 94.00 94 GLY A O 1
ATOM 687 N N . GLU A 1 95 ? 11.835 0.013 -31.456 1.00 93.19 95 GLU A N 1
ATOM 688 C CA . GLU A 1 95 ? 13.079 -0.491 -30.868 1.00 93.19 95 GLU A CA 1
ATOM 689 C C . GLU A 1 95 ? 13.679 0.495 -29.847 1.00 93.19 95 GLU A C 1
ATOM 691 O O . GLU A 1 95 ? 13.667 1.715 -30.035 1.00 93.19 95 GLU A O 1
ATOM 696 N N . GLY A 1 96 ? 14.156 -0.030 -28.714 1.00 93.56 96 GLY A N 1
ATOM 697 C CA . GLY A 1 96 ? 14.727 0.765 -27.618 1.00 93.56 96 GLY A CA 1
ATOM 698 C C . GLY A 1 96 ? 13.726 1.642 -26.852 1.00 93.56 96 GLY A C 1
ATOM 699 O O . GLY A 1 96 ? 14.119 2.363 -25.930 1.00 93.56 96 GLY A O 1
ATOM 700 N N . LYS A 1 97 ? 12.431 1.613 -27.195 1.00 96.62 97 LYS A N 1
ATOM 701 C CA . LYS A 1 97 ? 11.411 2.399 -26.493 1.00 96.62 97 LYS A CA 1
ATOM 702 C C . LYS A 1 97 ? 11.007 1.744 -25.179 1.00 96.62 97 LYS A C 1
ATOM 704 O O . LYS A 1 97 ? 11.094 0.533 -24.983 1.00 96.62 97 LYS A O 1
ATOM 709 N N . THR A 1 98 ? 10.555 2.588 -24.256 1.00 97.06 98 THR A N 1
ATOM 710 C CA . THR A 1 98 ? 10.110 2.175 -22.924 1.00 97.06 98 THR A CA 1
ATOM 711 C C . THR A 1 98 ? 8.766 2.794 -22.579 1.00 97.06 98 THR A C 1
ATOM 713 O O . THR A 1 98 ? 8.385 3.835 -23.120 1.00 97.06 98 THR A O 1
ATOM 716 N N . ARG A 1 99 ? 8.052 2.159 -21.652 1.00 95.19 99 ARG A N 1
ATOM 717 C CA . ARG A 1 99 ? 6.844 2.690 -21.017 1.00 95.19 99 ARG A CA 1
ATOM 718 C C . ARG A 1 99 ? 7.004 2.688 -19.502 1.00 95.19 99 ARG A C 1
ATOM 720 O O . ARG A 1 99 ? 7.817 1.938 -18.959 1.00 95.19 99 ARG A O 1
ATOM 727 N N . LEU A 1 100 ? 6.244 3.557 -18.844 1.00 96.81 100 LEU A N 1
ATOM 728 C CA . LEU A 1 100 ? 6.118 3.560 -17.393 1.00 96.81 100 LEU A CA 1
ATOM 729 C C . LEU A 1 100 ? 4.942 2.675 -16.993 1.00 96.81 100 LEU A C 1
ATOM 731 O O . LEU A 1 100 ? 3.880 2.746 -17.610 1.00 96.81 100 LEU A O 1
ATOM 735 N N . VAL A 1 101 ? 5.155 1.865 -15.967 1.00 97.25 101 VAL A N 1
ATOM 736 C CA . VAL A 1 101 ? 4.122 1.095 -15.277 1.00 97.25 101 VAL A CA 1
ATOM 737 C C . VAL A 1 101 ? 4.281 1.268 -13.781 1.00 97.25 101 VAL A C 1
ATOM 739 O O . VAL A 1 101 ? 5.385 1.516 -13.286 1.00 97.25 101 VAL A O 1
ATOM 742 N N . GLY A 1 102 ? 3.175 1.135 -13.067 1.00 97.75 102 GLY A N 1
ATOM 743 C CA . GLY A 1 102 ? 3.191 1.161 -11.620 1.00 97.75 102 GLY A CA 1
ATOM 744 C C . GLY A 1 102 ? 3.515 -0.194 -11.001 1.00 97.75 102 GLY A C 1
ATOM 745 O O . GLY A 1 102 ? 3.944 -1.133 -11.680 1.00 97.75 102 GLY A O 1
ATOM 746 N N . ASP A 1 103 ? 3.363 -0.272 -9.688 1.00 98.00 103 ASP A N 1
ATOM 747 C CA . ASP A 1 103 ? 3.483 -1.504 -8.914 1.00 98.00 103 ASP A CA 1
ATOM 748 C C . ASP A 1 103 ? 2.207 -2.362 -8.995 1.00 98.00 103 ASP A C 1
ATOM 750 O O .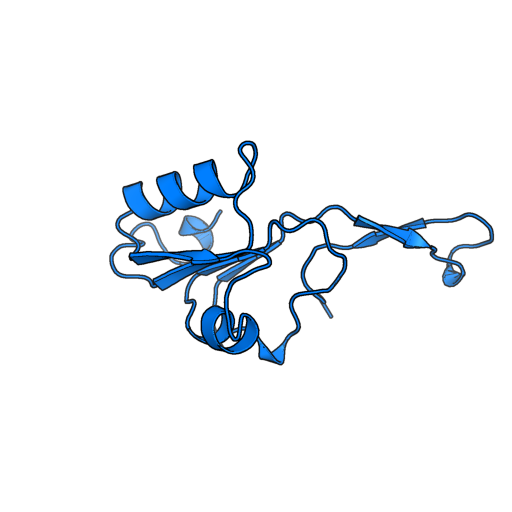 ASP A 1 103 ? 2.228 -3.541 -8.632 1.00 98.00 103 ASP A O 1
ATOM 754 N N . VAL A 1 104 ? 1.101 -1.791 -9.481 1.00 98.00 104 VAL A N 1
ATOM 755 C CA . VAL A 1 104 ? -0.190 -2.451 -9.681 1.00 98.00 104 VAL A CA 1
ATOM 756 C C . VAL A 1 104 ? -0.379 -2.787 -11.157 1.00 98.00 104 VAL A C 1
ATOM 758 O O . VAL A 1 104 ? -0.117 -1.977 -12.045 1.00 98.00 104 VAL A O 1
ATOM 761 N N . ALA A 1 105 ? -0.859 -3.998 -11.430 1.00 96.69 105 ALA A N 1
ATOM 762 C CA . ALA A 1 105 ? -1.275 -4.418 -12.763 1.00 96.69 105 ALA A CA 1
ATOM 763 C C . ALA A 1 105 ? -2.613 -3.746 -13.136 1.00 96.69 105 ALA A C 1
ATOM 765 O O . ALA A 1 105 ? -3.677 -4.341 -12.972 1.00 96.69 105 ALA A O 1
ATOM 766 N N . TYR A 1 106 ? -2.552 -2.484 -13.571 1.00 89.19 106 TYR A N 1
ATOM 767 C CA . TYR A 1 106 ? -3.709 -1.703 -14.019 1.00 89.19 106 TYR A CA 1
ATOM 768 C C . TYR A 1 106 ? -4.120 -2.119 -15.440 1.00 89.19 106 TYR A C 1
ATOM 770 O O . TYR A 1 106 ? -3.278 -2.116 -16.341 1.00 89.19 106 TYR A O 1
ATOM 778 N N . ALA A 1 107 ? -5.392 -2.480 -15.624 1.00 73.56 107 ALA A N 1
ATOM 779 C CA . ALA A 1 107 ? -5.981 -2.916 -16.891 1.00 73.56 107 ALA A CA 1
ATOM 780 C C . ALA A 1 107 ? -7.237 -2.100 -17.208 1.00 73.56 107 ALA A C 1
ATOM 782 O O . ALA A 1 107 ? -8.012 -1.843 -16.257 1.00 73.56 107 ALA A O 1
#